Protein AF-A0A357CHX9-F1 (afdb_monomer)

Sequence (121 aa):
DGDDRDAAAASSEDTFRCDSL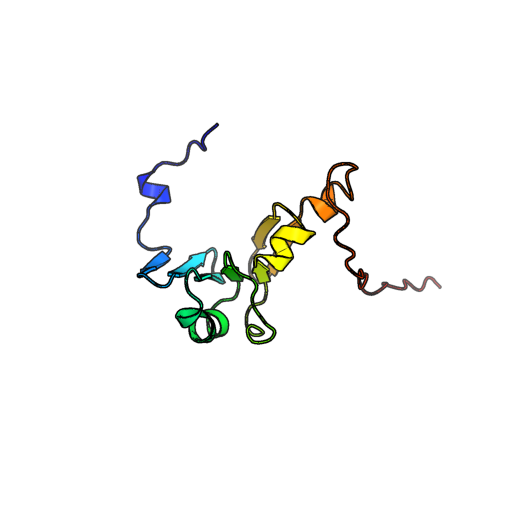GCIGTVKGKTVALIRHPAALEEDCRLADIVIAPFTIGKKCRAARVIVDRRMLKSEGASALYIEGLSIRTETVAAARGRRPWVPDHTIVRTGPPSHSGHVD

Mean predicted aligned error: 9.63 Å

Foldseek 3Di:
DDDPDDPCNVPVVQAWDD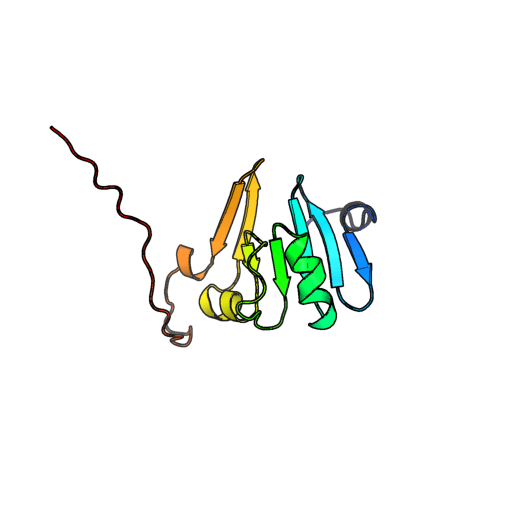DPQWIWGADLRFIEIEGEHPVCQQVSLLRGLEYAYAADDPPRRDNHVYYHYVVCCLQQNDWDWDDDRPDIDIDGCCVVPNDDPPRPPPDDDDPDDDDPPDDDD

Structure (mmCIF, N/CA/C/O backbone):
data_AF-A0A357CHX9-F1
#
_entry.id   AF-A0A357CHX9-F1
#
loop_
_atom_site.group_PDB
_atom_site.id
_atom_site.type_symbol
_atom_site.label_atom_id
_atom_site.label_alt_id
_atom_site.label_comp_id
_atom_site.label_asym_id
_atom_site.label_entity_id
_atom_site.label_seq_id
_atom_site.pdbx_PDB_ins_code
_atom_site.Cartn_x
_atom_site.Cartn_y
_atom_site.Cartn_z
_atom_site.occupancy
_atom_site.B_iso_or_equiv
_atom_site.auth_seq_id
_atom_site.auth_comp_id
_atom_site.auth_asym_id
_atom_site.auth_atom_id
_atom_site.pdbx_PDB_model_num
ATOM 1 N N . ASP A 1 1 ? 16.898 -17.818 11.676 1.00 46.50 1 ASP A N 1
ATOM 2 C CA . ASP A 1 1 ? 16.493 -16.431 11.965 1.00 46.50 1 ASP A CA 1
ATOM 3 C C . ASP A 1 1 ? 14.985 -16.301 11.905 1.00 46.50 1 ASP A C 1
ATOM 5 O O . ASP A 1 1 ? 14.409 -16.252 10.825 1.00 46.50 1 ASP A O 1
ATOM 9 N N . GLY A 1 2 ? 14.356 -16.344 13.076 1.00 69.06 2 GLY A N 1
ATOM 10 C CA . GLY A 1 2 ? 12.935 -16.098 13.293 1.00 69.06 2 GLY A CA 1
ATOM 11 C C . GLY A 1 2 ? 12.804 -15.179 14.503 1.00 69.06 2 GLY A C 1
ATOM 12 O O . GLY A 1 2 ? 13.645 -15.229 15.393 1.00 69.06 2 GLY A O 1
ATOM 13 N N . ASP A 1 3 ? 11.821 -14.294 14.478 1.00 75.25 3 ASP A N 1
ATOM 14 C CA . ASP A 1 3 ? 11.499 -13.395 15.587 1.00 75.25 3 ASP A CA 1
ATOM 15 C C . ASP A 1 3 ? 10.972 -14.202 16.793 1.00 75.25 3 ASP A C 1
ATOM 17 O O . ASP A 1 3 ? 10.223 -15.157 16.588 1.00 75.25 3 ASP A O 1
ATOM 21 N N . ASP A 1 4 ? 11.331 -13.804 18.021 1.00 80.12 4 ASP A N 1
ATOM 22 C CA . ASP A 1 4 ? 10.906 -14.412 19.298 1.00 80.12 4 ASP A CA 1
ATOM 23 C C . ASP A 1 4 ? 9.418 -14.166 19.630 1.00 80.12 4 ASP A C 1
ATOM 25 O O . ASP A 1 4 ? 8.950 -14.466 20.732 1.00 80.12 4 ASP A O 1
ATOM 29 N N . ARG A 1 5 ? 8.649 -13.587 18.701 1.00 76.12 5 ARG A N 1
ATOM 30 C CA . ARG A 1 5 ? 7.208 -13.392 18.869 1.00 76.12 5 ARG A CA 1
ATOM 31 C C . ARG A 1 5 ? 6.485 -14.715 19.112 1.00 76.12 5 ARG A C 1
ATOM 33 O O . ARG A 1 5 ? 6.582 -15.659 18.329 1.00 76.12 5 ARG A O 1
ATOM 40 N N . ASP A 1 6 ? 5.650 -14.711 20.148 1.00 78.00 6 ASP A N 1
ATOM 41 C CA . ASP A 1 6 ? 4.670 -15.763 20.387 1.00 78.00 6 ASP A CA 1
ATOM 42 C C . ASP A 1 6 ? 3.705 -15.873 19.192 1.00 78.00 6 ASP A C 1
ATOM 44 O O . ASP A 1 6 ? 3.152 -14.875 18.716 1.00 78.00 6 ASP A O 1
ATOM 48 N N . ALA A 1 7 ? 3.526 -17.095 18.684 1.00 70.50 7 ALA A N 1
ATOM 49 C CA . ALA A 1 7 ? 2.729 -17.348 17.489 1.00 70.50 7 ALA A CA 1
ATOM 50 C C . ALA A 1 7 ? 1.250 -16.985 17.687 1.00 70.50 7 ALA A C 1
ATOM 52 O O . ALA A 1 7 ? 0.640 -16.460 16.758 1.00 70.50 7 ALA A O 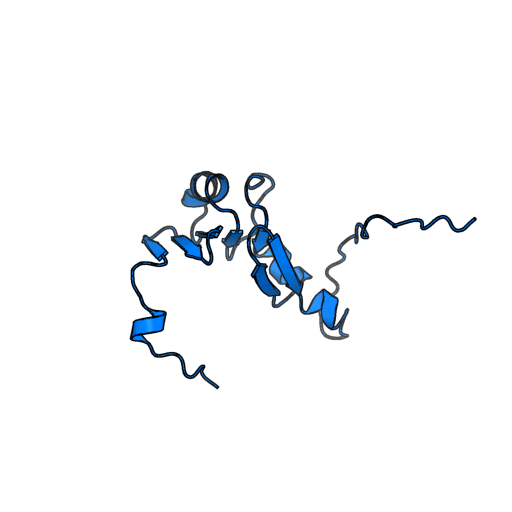1
ATOM 53 N N . ALA A 1 8 ? 0.695 -17.205 18.885 1.00 68.06 8 ALA A N 1
ATOM 54 C CA . ALA A 1 8 ? -0.690 -16.867 19.200 1.00 68.06 8 ALA A CA 1
ATOM 55 C C . ALA A 1 8 ? -0.881 -15.347 19.336 1.00 68.06 8 ALA A C 1
ATOM 57 O O . ALA A 1 8 ? -1.878 -14.800 18.869 1.00 68.06 8 ALA A O 1
ATOM 58 N N . ALA A 1 9 ? 0.105 -14.638 19.890 1.00 67.00 9 ALA A N 1
ATOM 59 C CA . ALA A 1 9 ? 0.119 -13.177 19.908 1.00 67.00 9 ALA A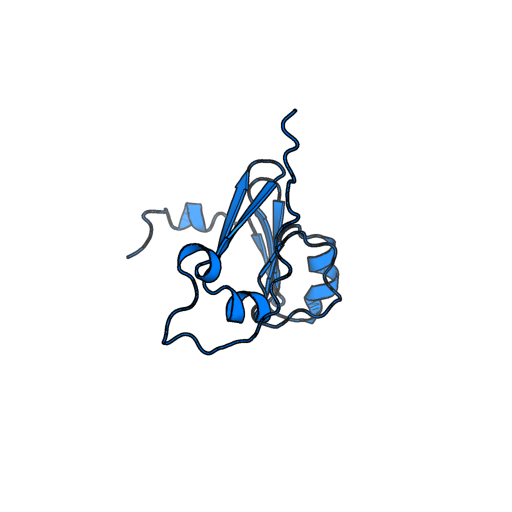 CA 1
ATOM 60 C C . ALA A 1 9 ? 0.235 -12.592 18.486 1.00 67.00 9 ALA A C 1
ATOM 62 O O . ALA A 1 9 ? -0.442 -11.616 18.147 1.00 67.00 9 ALA A O 1
ATOM 63 N N . ALA A 1 10 ? 1.056 -13.209 17.629 1.00 63.69 10 ALA A N 1
ATOM 64 C CA . ALA A 1 10 ? 1.209 -12.825 16.228 1.00 63.69 10 ALA A CA 1
ATOM 65 C C . ALA A 1 10 ? -0.035 -13.136 15.381 1.00 63.69 10 ALA A C 1
ATOM 67 O O . ALA A 1 10 ? -0.292 -12.430 14.406 1.00 63.69 10 ALA A O 1
ATOM 68 N N . SER A 1 11 ? -0.793 -14.171 15.751 1.00 60.34 11 SER A N 1
ATOM 69 C CA . SER A 1 11 ? -2.030 -14.584 15.094 1.00 60.34 11 SER A CA 1
ATOM 70 C C . SER A 1 11 ? -3.283 -14.042 15.773 1.00 60.34 11 SER A C 1
ATOM 72 O O . SER A 1 11 ? -4.354 -14.587 15.515 1.00 60.34 11 SER A O 1
ATOM 74 N N . SER A 1 12 ? -3.180 -13.036 16.652 1.00 60.22 12 SER A N 1
ATOM 75 C CA . SER A 1 12 ? -4.370 -12.464 17.287 1.00 60.22 12 SER A CA 1
ATOM 76 C C . SER A 1 12 ? -5.361 -12.048 16.192 1.00 60.22 12 SER A C 1
ATOM 78 O O . SER A 1 12 ? -5.094 -11.159 15.378 1.00 60.22 12 SER A O 1
ATOM 80 N N . GLU A 1 13 ? -6.478 -12.781 16.128 1.00 56.06 13 GLU A N 1
ATOM 81 C CA . GLU A 1 13 ? -7.446 -12.776 15.019 1.00 56.06 13 GLU A CA 1
ATOM 82 C C . GLU A 1 13 ? -8.105 -11.400 14.805 1.00 56.06 13 GLU A C 1
ATOM 84 O O . GLU A 1 13 ? -8.766 -11.163 13.795 1.00 56.06 13 GLU A O 1
ATOM 89 N N . ASP A 1 14 ? -7.878 -10.465 15.728 1.00 61.56 14 ASP A N 1
ATOM 90 C CA . ASP A 1 14 ? -8.497 -9.145 15.762 1.00 61.56 14 ASP A CA 1
ATOM 91 C C . ASP A 1 14 ? -7.816 -8.099 14.873 1.00 61.56 14 ASP A C 1
ATOM 93 O O . ASP A 1 14 ? -8.405 -7.049 14.610 1.00 61.56 14 ASP A O 1
ATOM 97 N N . THR A 1 15 ? -6.594 -8.338 14.382 1.00 77.31 15 THR A N 1
ATOM 98 C CA . THR A 1 15 ? -5.897 -7.293 13.606 1.00 77.31 15 THR A CA 1
ATOM 99 C C . THR A 1 15 ? -6.335 -7.267 12.142 1.00 77.31 15 THR A C 1
ATOM 101 O O . THR A 1 15 ? -6.446 -6.182 11.573 1.00 77.31 15 THR A O 1
ATOM 104 N N . PHE A 1 16 ? -6.597 -8.428 11.528 1.00 89.69 16 PHE A N 1
ATOM 105 C CA . PHE A 1 16 ? -6.915 -8.550 10.100 1.00 89.69 16 PHE A CA 1
ATOM 106 C C . PHE A 1 16 ? -8.096 -9.489 9.846 1.00 89.69 16 PHE A C 1
ATOM 108 O O . PHE A 1 16 ? -8.139 -10.610 10.340 1.00 89.69 16 PHE A O 1
ATOM 115 N N . ARG A 1 17 ? -9.015 -9.057 8.983 1.00 91.44 17 ARG A N 1
ATOM 116 C CA . ARG A 1 17 ? -10.103 -9.869 8.429 1.00 91.44 17 ARG A CA 1
ATOM 117 C C . ARG A 1 17 ? -9.728 -10.243 7.003 1.00 91.44 17 ARG A C 1
ATOM 119 O O . ARG A 1 17 ? -9.422 -9.358 6.207 1.00 91.44 17 ARG A O 1
ATOM 126 N N . CYS A 1 18 ? -9.723 -11.536 6.699 1.00 93.44 18 CYS A N 1
ATOM 127 C CA . CYS A 1 18 ? -9.269 -12.061 5.415 1.00 93.44 18 CYS A CA 1
ATOM 128 C C . CYS A 1 18 ? -10.357 -12.867 4.707 1.00 93.44 18 CYS A C 1
ATOM 130 O O . CYS A 1 18 ? -11.123 -13.585 5.348 1.00 93.44 18 CYS A O 1
ATOM 132 N N . ASP A 1 19 ? -10.346 -12.806 3.381 1.00 92.62 19 ASP A N 1
ATOM 133 C CA . ASP A 1 19 ? -11.126 -13.652 2.485 1.00 92.62 19 ASP A CA 1
ATOM 134 C C . ASP A 1 19 ? -10.256 -14.146 1.306 1.00 92.62 19 ASP A C 1
ATOM 136 O O . ASP A 1 19 ? -9.022 -14.104 1.345 1.00 92.62 19 ASP A O 1
ATOM 140 N N . SER A 1 20 ? -10.887 -14.660 0.245 1.00 95.31 20 SER A N 1
ATOM 141 C CA . SER A 1 20 ? -10.176 -15.122 -0.954 1.00 95.31 20 SER A CA 1
ATOM 142 C C . SER A 1 20 ? -9.530 -14.001 -1.780 1.00 95.31 20 SER A C 1
ATOM 144 O O . SER A 1 20 ? -8.640 -14.276 -2.585 1.00 95.31 20 SER A O 1
ATOM 146 N N . LEU A 1 21 ? -9.985 -12.755 -1.634 1.00 96.88 21 LEU A N 1
ATOM 147 C CA . LEU A 1 21 ? -9.525 -11.601 -2.406 1.00 96.88 21 LEU A CA 1
ATOM 148 C C . LEU A 1 21 ? -8.397 -10.843 -1.701 1.00 96.88 21 LEU A C 1
ATOM 150 O O . LEU A 1 21 ? -7.530 -10.280 -2.381 1.00 96.88 21 LEU A O 1
ATOM 154 N N . GLY A 1 22 ? -8.368 -10.851 -0.369 1.00 95.44 22 GLY A N 1
ATOM 155 C CA . GLY A 1 22 ? -7.370 -10.120 0.398 1.00 95.44 22 GLY A CA 1
ATOM 156 C C . GLY A 1 22 ? -7.548 -10.191 1.909 1.00 95.44 22 GLY A C 1
ATOM 157 O O . GLY A 1 22 ? -8.236 -11.053 2.447 1.00 95.44 22 GLY A O 1
ATOM 158 N N . CYS A 1 23 ? -6.866 -9.279 2.594 1.00 95.69 23 CYS A N 1
ATOM 159 C CA . CYS A 1 23 ? -7.019 -9.034 4.021 1.00 95.69 23 CYS A CA 1
ATOM 160 C C . CYS A 1 23 ? -7.078 -7.532 4.272 1.00 95.69 23 CYS A C 1
ATOM 162 O O . CYS A 1 23 ? -6.265 -6.797 3.713 1.00 95.69 23 CYS A O 1
ATOM 164 N N . ILE A 1 24 ? -7.943 -7.087 5.174 1.00 95.69 24 ILE A N 1
ATOM 165 C CA . ILE A 1 24 ? -7.988 -5.701 5.643 1.00 95.69 24 ILE A CA 1
ATOM 166 C C . ILE A 1 24 ? -7.958 -5.667 7.167 1.00 95.69 24 ILE A C 1
ATOM 168 O O . ILE A 1 24 ? -8.526 -6.532 7.832 1.00 95.69 24 ILE A O 1
ATOM 172 N N . GLY A 1 25 ? -7.250 -4.698 7.733 1.00 93.81 25 GLY A N 1
ATOM 173 C CA . GLY A 1 25 ? -7.011 -4.649 9.166 1.00 93.81 25 GLY A CA 1
ATOM 174 C C . GLY A 1 25 ? -6.581 -3.284 9.664 1.00 93.81 25 GLY A C 1
ATOM 175 O O . GLY A 1 25 ? -6.257 -2.402 8.872 1.00 93.81 25 GLY 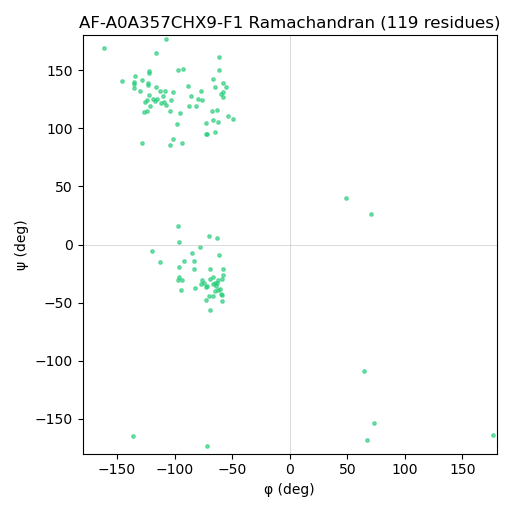A O 1
ATOM 176 N N . THR A 1 26 ? -6.562 -3.110 10.984 1.00 93.19 26 THR A N 1
ATOM 177 C CA . THR A 1 26 ? -6.106 -1.863 11.613 1.00 93.19 26 THR A CA 1
ATOM 178 C C . THR A 1 26 ? -4.802 -2.092 12.358 1.00 93.19 26 THR A C 1
ATOM 180 O O . THR A 1 26 ? -4.747 -2.872 13.301 1.00 93.19 26 THR A O 1
ATOM 183 N N . VAL A 1 27 ? -3.756 -1.354 11.989 1.00 91.31 27 VAL A N 1
ATOM 184 C CA . VAL A 1 27 ? -2.446 -1.401 12.651 1.00 91.31 27 VAL A CA 1
ATOM 185 C C . VAL A 1 27 ? -2.103 -0.010 13.160 1.00 91.31 27 VAL A C 1
ATOM 187 O O . VAL A 1 27 ? -2.002 0.930 12.375 1.00 91.31 27 VAL A O 1
ATOM 190 N N . LYS A 1 28 ? -1.929 0.142 14.480 1.00 91.44 28 LYS A N 1
ATOM 191 C CA . LYS A 1 28 ? -1.609 1.436 15.123 1.00 91.44 28 LYS A CA 1
ATOM 192 C C . LYS A 1 28 ? -2.540 2.582 14.664 1.00 91.44 28 LYS A C 1
ATOM 194 O O . LYS A 1 28 ? -2.096 3.702 14.416 1.00 91.44 28 LYS A O 1
ATOM 199 N N . GLY A 1 29 ? -3.835 2.285 14.507 1.00 92.19 29 GLY A N 1
ATOM 200 C CA . GLY A 1 29 ? -4.846 3.252 14.063 1.00 92.19 29 GLY A CA 1
ATOM 201 C C . GLY A 1 29 ? -4.728 3.674 12.592 1.00 92.19 29 GLY A C 1
ATOM 202 O O . GLY A 1 29 ? -5.098 4.800 12.258 1.00 92.19 29 GLY A O 1
ATOM 203 N N . LYS A 1 30 ? -4.151 2.830 11.729 1.00 94.25 30 LYS A N 1
ATOM 204 C CA . LYS A 1 30 ? -4.171 2.977 10.266 1.00 94.25 30 LYS A CA 1
ATOM 205 C C . LYS A 1 30 ? -4.777 1.743 9.629 1.00 94.25 30 LYS A C 1
ATOM 207 O O . LYS A 1 30 ? -4.451 0.627 10.038 1.00 94.25 30 LYS A O 1
ATOM 212 N N . THR A 1 31 ? -5.605 1.946 8.615 1.00 95.38 31 THR A N 1
ATOM 213 C CA . THR A 1 31 ? -6.195 0.844 7.858 1.00 95.38 31 THR A CA 1
ATOM 214 C C . THR A 1 31 ? -5.176 0.321 6.851 1.00 95.38 31 THR A C 1
ATOM 216 O O . THR A 1 31 ? -4.641 1.079 6.039 1.00 95.38 31 THR A O 1
ATOM 219 N N . VAL A 1 32 ? -4.901 -0.978 6.898 1.00 95.94 32 VAL A N 1
ATOM 220 C CA . VAL A 1 32 ? -3.953 -1.674 6.027 1.00 95.94 32 VAL A CA 1
ATOM 221 C C . VAL A 1 32 ? -4.706 -2.728 5.228 1.00 95.94 32 VAL A C 1
ATOM 223 O O . VAL A 1 32 ? -5.351 -3.592 5.817 1.00 95.94 32 VAL A O 1
ATOM 226 N N . ALA A 1 33 ? -4.591 -2.682 3.903 1.00 97.19 33 ALA A N 1
ATOM 227 C CA . ALA A 1 33 ? -5.154 -3.684 3.007 1.00 97.19 33 ALA A CA 1
ATOM 228 C C . ALA A 1 33 ? -4.050 -4.439 2.258 1.00 97.19 33 ALA A C 1
ATOM 230 O O . ALA A 1 33 ? -3.217 -3.839 1.576 1.00 97.19 33 ALA A O 1
ATOM 231 N N . LEU A 1 34 ? -4.066 -5.767 2.361 1.00 96.88 34 LEU A N 1
ATOM 232 C CA . LEU A 1 34 ? -3.320 -6.682 1.506 1.00 96.88 34 LEU A CA 1
ATOM 233 C C . LEU A 1 34 ? -4.257 -7.208 0.419 1.00 96.88 34 LEU A C 1
ATOM 235 O O . LEU A 1 34 ? -5.048 -8.119 0.654 1.00 96.88 34 LEU A O 1
ATOM 239 N N . ILE A 1 35 ? -4.111 -6.678 -0.787 1.00 96.88 35 ILE A N 1
ATOM 240 C CA . ILE A 1 35 ? -4.958 -7.000 -1.932 1.00 96.88 35 ILE A CA 1
ATOM 241 C C . ILE A 1 35 ? -4.273 -8.094 -2.744 1.00 96.88 35 ILE A C 1
ATOM 243 O O . ILE A 1 35 ? -3.216 -7.874 -3.340 1.00 96.88 35 ILE A O 1
ATOM 247 N N . ARG A 1 36 ? -4.864 -9.290 -2.785 1.00 96.62 36 ARG A N 1
ATOM 248 C CA . ARG A 1 36 ? -4.326 -10.432 -3.544 1.00 96.62 36 ARG A CA 1
ATOM 249 C C . ARG A 1 36 ? -4.973 -10.568 -4.917 1.00 96.62 36 ARG A C 1
ATOM 251 O O . ARG A 1 36 ? -4.310 -11.025 -5.844 1.00 96.62 36 ARG A O 1
ATOM 258 N N . HIS A 1 37 ? -6.220 -10.119 -5.067 1.00 96.12 37 HIS A N 1
ATOM 259 C CA . HIS A 1 37 ? -6.962 -10.169 -6.324 1.00 96.12 37 HIS A CA 1
ATOM 260 C C . HIS A 1 37 ? -7.439 -8.771 -6.774 1.00 96.12 37 HIS A C 1
ATOM 262 O O . HIS A 1 37 ? -7.970 -8.022 -5.954 1.00 96.12 37 HIS A O 1
ATOM 268 N N . PRO A 1 38 ? -7.341 -8.406 -8.072 1.00 93.69 38 PRO A N 1
ATOM 269 C CA . PRO A 1 38 ? -7.754 -7.085 -8.568 1.00 93.69 38 PRO A CA 1
ATOM 270 C C . PRO A 1 38 ? -9.216 -6.704 -8.301 1.00 93.69 38 PRO A C 1
ATOM 272 O O . PRO A 1 38 ? -9.540 -5.520 -8.318 1.00 93.69 38 PRO A O 1
ATOM 275 N N . ALA A 1 39 ? -10.090 -7.685 -8.056 1.00 94.44 39 ALA A N 1
ATOM 276 C CA . ALA A 1 39 ? -11.502 -7.448 -7.745 1.00 94.44 39 ALA A CA 1
ATOM 277 C C . ALA A 1 39 ? -11.715 -6.651 -6.443 1.00 94.44 39 ALA A C 1
ATOM 279 O O . ALA A 1 39 ? -12.657 -5.871 -6.382 1.00 94.44 39 ALA A O 1
ATOM 280 N N . ALA A 1 40 ? -10.827 -6.780 -5.450 1.00 94.06 40 ALA A N 1
ATOM 281 C CA . ALA A 1 40 ? -10.914 -6.024 -4.195 1.00 94.06 40 ALA A CA 1
ATOM 282 C C . ALA A 1 40 ? -10.276 -4.623 -4.282 1.00 94.06 40 ALA A C 1
ATOM 284 O O . ALA A 1 40 ? -10.411 -3.812 -3.371 1.00 94.06 40 ALA A O 1
ATOM 285 N N . LEU A 1 41 ? -9.601 -4.296 -5.395 1.00 93.56 41 LEU A N 1
ATOM 286 C CA . LEU A 1 41 ? -8.791 -3.079 -5.506 1.00 93.56 41 LEU A CA 1
ATOM 287 C C . LEU A 1 41 ? -9.583 -1.791 -5.276 1.00 93.56 41 LEU A C 1
ATOM 289 O O . LEU A 1 41 ? -9.077 -0.867 -4.647 1.00 93.56 41 LEU A O 1
ATOM 293 N N . GLU A 1 42 ? -10.780 -1.693 -5.850 1.00 92.06 42 GLU A N 1
ATOM 294 C CA . GLU A 1 42 ? -11.560 -0.458 -5.774 1.00 92.06 42 GLU A CA 1
ATOM 295 C C . GLU A 1 42 ? -12.088 -0.204 -4.361 1.00 92.06 42 GLU A C 1
ATOM 297 O O . GLU A 1 42 ? -11.997 0.917 -3.864 1.00 92.06 42 GLU A O 1
ATOM 302 N N . GLU A 1 43 ? -12.620 -1.238 -3.717 1.00 91.50 43 GLU A N 1
ATOM 303 C CA . GLU A 1 43 ? -13.174 -1.149 -2.371 1.00 91.50 43 GLU A CA 1
ATOM 304 C C . GLU A 1 43 ? -12.077 -0.912 -1.334 1.00 91.50 43 GLU A C 1
ATOM 306 O O . GLU A 1 43 ? -12.092 0.119 -0.659 1.00 91.50 43 GLU A O 1
ATOM 311 N N . ASP A 1 44 ? -11.076 -1.791 -1.287 1.00 94.38 44 ASP A N 1
ATOM 312 C CA . ASP A 1 44 ? -10.011 -1.732 -0.288 1.00 94.38 44 ASP A CA 1
ATOM 313 C C . ASP A 1 44 ? -9.202 -0.445 -0.400 1.00 94.38 44 ASP A C 1
ATOM 315 O O . ASP A 1 44 ? -8.856 0.170 0.608 1.00 94.38 44 ASP A O 1
ATOM 319 N N . CYS A 1 45 ? -8.929 0.019 -1.624 1.00 93.62 45 CYS A N 1
ATOM 320 C CA . CYS A 1 45 ? -8.174 1.250 -1.790 1.00 93.62 45 CYS A CA 1
ATOM 321 C C . CYS A 1 45 ? -8.916 2.480 -1.257 1.00 93.62 45 CYS A C 1
ATOM 323 O O . CYS A 1 45 ? -8.272 3.413 -0.782 1.00 93.62 45 CYS A O 1
ATOM 325 N N . ARG A 1 46 ? -10.254 2.517 -1.332 1.00 92.38 46 ARG A N 1
ATOM 326 C CA . ARG A 1 46 ? -11.027 3.635 -0.768 1.00 92.38 46 ARG A CA 1
ATOM 327 C C . ARG A 1 46 ? -10.946 3.687 0.755 1.00 92.38 46 ARG A C 1
ATOM 329 O O . ARG A 1 46 ? -11.086 4.770 1.315 1.00 92.38 46 ARG A O 1
ATOM 336 N N . LEU A 1 47 ? -10.752 2.541 1.401 1.00 93.56 47 LEU A N 1
ATOM 337 C CA . LEU A 1 47 ? -10.805 2.398 2.854 1.00 93.56 47 LEU A CA 1
ATOM 338 C C . LEU A 1 47 ? -9.422 2.438 3.513 1.00 93.56 47 LEU A C 1
ATOM 340 O O . LEU A 1 47 ? -9.301 2.850 4.666 1.00 93.56 47 LEU A O 1
ATOM 344 N N . ALA A 1 48 ? -8.386 1.984 2.809 1.00 95.81 48 ALA A N 1
ATOM 345 C CA . ALA A 1 48 ? -7.069 1.773 3.386 1.00 95.81 48 ALA A CA 1
ATOM 346 C C . ALA A 1 48 ? -6.173 3.018 3.338 1.00 95.81 48 ALA A C 1
ATOM 348 O O . ALA A 1 48 ? -6.025 3.664 2.303 1.00 95.81 48 ALA A O 1
ATOM 349 N N . ASP A 1 49 ? -5.475 3.292 4.442 1.00 95.62 49 ASP A N 1
ATOM 350 C CA . ASP A 1 49 ? -4.354 4.235 4.469 1.00 95.62 49 ASP A CA 1
ATOM 351 C C . ASP A 1 49 ? -3.123 3.647 3.759 1.00 95.62 49 ASP A C 1
ATOM 353 O O . ASP A 1 49 ? -2.359 4.377 3.120 1.00 95.62 49 ASP A O 1
ATOM 357 N N . ILE A 1 50 ? -2.922 2.330 3.890 1.00 96.75 50 ILE A N 1
ATOM 358 C CA . ILE A 1 50 ? -1.793 1.579 3.334 1.00 96.75 50 ILE A CA 1
ATOM 359 C C . ILE A 1 50 ? -2.331 0.424 2.492 1.00 96.75 50 ILE A C 1
ATOM 361 O O . ILE A 1 50 ? -3.027 -0.450 3.005 1.00 96.75 50 ILE A O 1
ATOM 365 N N . VAL A 1 51 ? -1.957 0.378 1.215 1.00 97.38 51 VAL A N 1
ATOM 366 C CA . VAL A 1 51 ? -2.308 -0.714 0.298 1.00 97.38 51 VAL A CA 1
ATOM 367 C C . VAL A 1 51 ? -1.060 -1.492 -0.091 1.00 97.38 51 VAL A C 1
ATOM 369 O O . VAL A 1 51 ? -0.059 -0.908 -0.501 1.00 97.38 51 VAL A O 1
ATOM 372 N N . ILE A 1 52 ? -1.136 -2.817 -0.007 1.00 97.31 52 ILE A N 1
ATOM 373 C CA . ILE A 1 52 ? -0.080 -3.750 -0.399 1.00 97.31 52 ILE A CA 1
ATOM 374 C C . ILE A 1 52 ? -0.647 -4.695 -1.459 1.00 97.31 52 ILE A C 1
ATOM 376 O O . ILE A 1 52 ? -1.691 -5.304 -1.238 1.00 97.31 52 ILE A O 1
ATOM 380 N N . ALA A 1 53 ? 0.032 -4.851 -2.597 1.00 96.69 53 ALA A N 1
ATOM 381 C CA . ALA A 1 53 ? -0.395 -5.771 -3.652 1.00 96.69 53 ALA A CA 1
ATOM 382 C C . ALA A 1 53 ? 0.790 -6.418 -4.394 1.00 96.69 53 ALA A C 1
ATOM 384 O O . ALA A 1 53 ? 1.766 -5.742 -4.726 1.00 96.69 53 ALA A O 1
ATOM 385 N N . PRO A 1 54 ? 0.705 -7.715 -4.753 1.00 95.62 54 PRO A N 1
ATOM 386 C CA . PRO A 1 54 ? 1.750 -8.403 -5.514 1.00 95.62 54 PRO A CA 1
ATOM 387 C C . PRO A 1 54 ? 1.720 -8.078 -7.021 1.00 95.62 54 PRO A C 1
ATOM 389 O O . PRO A 1 54 ? 2.574 -8.548 -7.778 1.00 95.62 54 PRO A O 1
ATOM 392 N N . PHE A 1 55 ? 0.753 -7.278 -7.474 1.00 95.50 55 PHE A N 1
ATOM 393 C CA . PHE A 1 55 ? 0.598 -6.809 -8.852 1.00 95.50 55 PHE A CA 1
ATOM 394 C C . PHE A 1 55 ? 0.753 -5.286 -8.931 1.00 95.50 55 PHE A C 1
ATOM 396 O O . PHE A 1 55 ? 0.746 -4.594 -7.919 1.00 95.50 55 PHE A O 1
ATOM 403 N N . THR A 1 56 ? 0.949 -4.751 -10.138 1.00 94.75 56 THR A N 1
ATOM 404 C CA . THR A 1 56 ? 1.046 -3.299 -10.334 1.00 94.75 56 THR A CA 1
ATOM 405 C C . THR A 1 56 ? -0.338 -2.674 -10.270 1.00 94.75 56 THR A C 1
ATOM 407 O O . THR A 1 56 ? -1.226 -3.035 -11.044 1.00 94.75 56 THR A O 1
ATOM 410 N N . ILE A 1 57 ? -0.501 -1.703 -9.381 1.00 92.88 57 ILE A N 1
ATOM 411 C CA . ILE A 1 57 ? -1.728 -0.936 -9.245 1.00 92.88 57 ILE A CA 1
ATOM 412 C C . ILE A 1 57 ? -1.676 0.226 -10.246 1.00 92.88 57 ILE A C 1
ATOM 414 O O . ILE A 1 57 ? -0.702 0.973 -10.353 1.00 92.88 57 ILE A O 1
ATOM 418 N N . GLY A 1 58 ? -2.729 0.356 -11.056 1.00 81.44 58 GLY A N 1
ATOM 419 C CA . GLY A 1 58 ? -2.875 1.476 -11.987 1.00 81.44 58 GLY A CA 1
ATOM 420 C C . GLY A 1 58 ? -3.184 2.797 -11.270 1.00 81.44 58 GLY A C 1
ATOM 421 O O . GLY A 1 58 ? -3.265 2.871 -10.050 1.00 81.44 58 GLY A O 1
ATOM 422 N N . LYS A 1 59 ? -3.480 3.860 -12.028 1.00 75.06 59 LYS A N 1
ATOM 423 C CA . LYS A 1 59 ? -3.818 5.199 -11.487 1.00 75.06 59 LYS A CA 1
ATOM 424 C C . LYS A 1 59 ? -5.110 5.264 -10.635 1.00 75.06 59 LYS A C 1
ATOM 426 O O . LYS A 1 59 ? -5.546 6.362 -10.296 1.00 75.06 59 LYS A O 1
ATOM 431 N N . LYS A 1 60 ? -5.752 4.123 -10.357 1.00 75.06 60 LYS A N 1
ATOM 432 C CA . LYS A 1 60 ? -7.075 4.006 -9.724 1.00 75.06 60 LYS A CA 1
ATOM 433 C C . LYS A 1 60 ? -7.033 4.085 -8.201 1.00 75.06 60 LYS A C 1
ATOM 435 O O . LYS A 1 60 ? -8.041 4.429 -7.601 1.00 75.06 60 LYS A O 1
ATOM 440 N N . CYS A 1 61 ? -5.885 3.811 -7.587 1.00 87.56 61 CYS A N 1
ATOM 441 C CA . CYS A 1 61 ? -5.768 3.827 -6.140 1.00 87.56 61 CYS A CA 1
ATOM 442 C C . CYS A 1 61 ? -5.108 5.125 -5.667 1.00 87.56 61 CYS A C 1
ATOM 444 O O . CYS A 1 61 ? -3.889 5.227 -5.664 1.00 87.56 61 CYS A O 1
ATOM 446 N N . ARG A 1 62 ? -5.909 6.156 -5.374 1.00 81.12 62 ARG A N 1
ATOM 447 C CA . ARG A 1 62 ? -5.409 7.479 -4.939 1.00 81.12 62 ARG A CA 1
ATOM 448 C C . ARG A 1 62 ? -5.759 7.834 -3.498 1.00 81.12 62 ARG A C 1
ATOM 450 O O . ARG A 1 62 ? -5.200 8.787 -2.976 1.00 81.12 62 ARG A O 1
ATOM 457 N N . ALA A 1 63 ? -6.703 7.109 -2.903 1.00 86.75 63 ALA A N 1
ATOM 458 C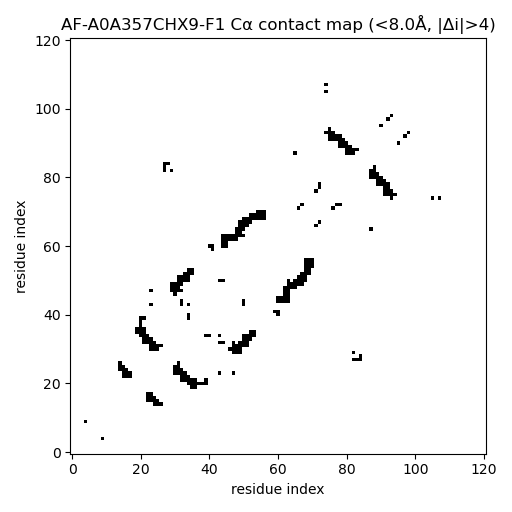 CA . ALA A 1 63 ? -7.136 7.337 -1.529 1.00 86.75 63 ALA A CA 1
ATOM 459 C C . ALA A 1 63 ? -6.092 6.838 -0.513 1.00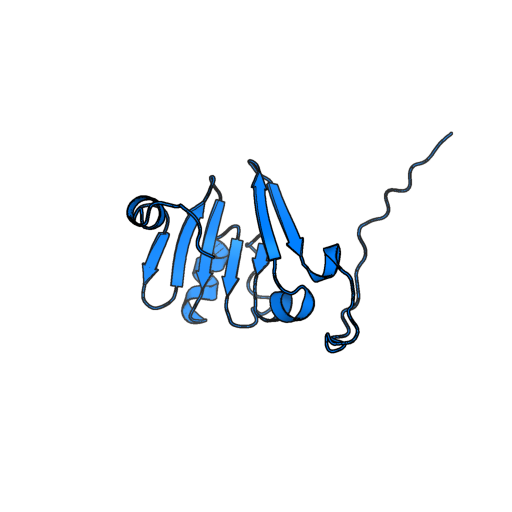 86.75 63 ALA A C 1
ATOM 461 O O . ALA A 1 63 ? -5.887 7.483 0.513 1.00 86.75 63 ALA A O 1
ATOM 462 N N . ALA A 1 64 ? -5.372 5.761 -0.840 1.00 92.25 64 ALA A N 1
ATOM 463 C CA . ALA A 1 64 ? -4.266 5.272 -0.029 1.00 92.25 64 ALA A CA 1
ATOM 464 C C . ALA A 1 64 ? -3.100 6.272 0.021 1.00 92.25 64 ALA A C 1
ATOM 466 O O . ALA A 1 64 ? -2.667 6.807 -1.002 1.00 92.25 64 ALA A O 1
ATOM 467 N N . ARG A 1 65 ? -2.553 6.474 1.223 1.00 92.94 65 ARG A N 1
ATOM 468 C CA . ARG A 1 65 ? -1.387 7.335 1.478 1.00 92.94 65 ARG A CA 1
ATOM 469 C C . ARG A 1 65 ? -0.084 6.656 1.076 1.00 92.94 65 ARG A C 1
ATOM 471 O O . ARG A 1 65 ? 0.845 7.323 0.630 1.00 92.94 65 ARG A O 1
ATOM 478 N N . VAL A 1 66 ? -0.017 5.336 1.247 1.00 94.88 66 VAL A N 1
ATOM 479 C CA . VAL A 1 66 ? 1.134 4.514 0.865 1.00 94.88 66 VAL A CA 1
ATOM 480 C C . VAL A 1 66 ? 0.657 3.327 0.044 1.00 94.88 66 VAL A C 1
ATOM 482 O O . VAL A 1 66 ? -0.274 2.623 0.430 1.00 94.88 66 VAL A O 1
ATOM 485 N N . ILE A 1 67 ? 1.323 3.099 -1.087 1.00 95.94 67 ILE A N 1
ATOM 486 C CA . ILE A 1 67 ? 1.052 1.977 -1.984 1.00 95.94 67 ILE A CA 1
ATOM 487 C C . ILE A 1 67 ? 2.342 1.184 -2.164 1.00 95.94 67 ILE A C 1
ATOM 489 O O . ILE A 1 67 ? 3.309 1.674 -2.746 1.00 95.94 67 ILE A O 1
ATOM 493 N N . VAL A 1 68 ? 2.333 -0.054 -1.682 1.00 96.31 68 VAL A N 1
ATOM 494 C CA . VAL A 1 68 ? 3.396 -1.039 -1.876 1.00 96.31 68 VAL A CA 1
ATOM 495 C C . VAL A 1 68 ? 2.914 -2.039 -2.918 1.00 96.31 68 VAL A C 1
ATOM 497 O O . VAL A 1 68 ? 2.327 -3.072 -2.603 1.00 96.31 68 VAL A O 1
ATOM 500 N N . ASP A 1 69 ? 3.118 -1.698 -4.185 1.00 95.69 69 ASP A N 1
ATOM 501 C CA . ASP A 1 69 ? 2.746 -2.540 -5.316 1.00 95.69 69 ASP A CA 1
ATOM 502 C C . ASP A 1 69 ? 3.982 -3.156 -5.992 1.00 95.69 69 ASP A C 1
ATOM 504 O O . ASP A 1 69 ? 5.136 -2.865 -5.656 1.00 95.69 69 ASP A O 1
ATOM 508 N N . ARG A 1 70 ? 3.762 -3.996 -7.008 1.00 94.38 70 ARG A N 1
ATOM 509 C CA . ARG A 1 70 ? 4.870 -4.615 -7.753 1.00 94.38 70 ARG A CA 1
ATOM 510 C C . ARG A 1 70 ? 5.811 -3.596 -8.406 1.00 94.38 70 ARG A C 1
ATOM 512 O O . ARG A 1 70 ? 6.985 -3.907 -8.602 1.00 94.38 70 ARG A O 1
ATOM 519 N N . ARG A 1 71 ? 5.320 -2.413 -8.791 1.00 92.38 71 ARG A N 1
ATOM 520 C CA . ARG A 1 71 ? 6.159 -1.381 -9.415 1.00 92.38 71 ARG A CA 1
ATOM 521 C C . ARG A 1 71 ? 7.075 -0.752 -8.371 1.00 92.38 71 ARG A C 1
ATOM 523 O O . ARG A 1 71 ? 8.271 -0.682 -8.627 1.00 92.38 71 ARG A O 1
ATOM 530 N N . MET A 1 72 ? 6.523 -0.364 -7.223 1.00 92.06 72 MET A N 1
ATOM 531 C CA . MET A 1 72 ? 7.266 0.191 -6.094 1.00 92.06 72 MET A CA 1
ATOM 532 C C . MET A 1 72 ? 8.324 -0.798 -5.602 1.00 92.06 72 MET A C 1
ATOM 534 O O . MET A 1 72 ? 9.496 -0.449 -5.541 1.00 92.06 72 MET A O 1
ATOM 538 N N . LEU A 1 73 ? 7.965 -2.066 -5.381 1.00 92.62 73 LEU A N 1
ATOM 539 C CA . LEU A 1 73 ? 8.927 -3.081 -4.933 1.00 92.62 73 LEU A CA 1
ATOM 540 C C . LEU A 1 73 ? 10.039 -3.348 -5.956 1.00 92.62 73 LEU A C 1
ATOM 542 O O . LEU A 1 73 ? 11.174 -3.626 -5.572 1.00 92.62 73 LEU A O 1
ATOM 546 N N . LYS A 1 74 ? 9.740 -3.255 -7.259 1.00 90.44 74 LYS A N 1
ATOM 547 C CA . LYS A 1 74 ? 10.750 -3.420 -8.313 1.00 90.44 74 LYS A CA 1
ATOM 548 C C . LYS A 1 74 ? 11.785 -2.294 -8.293 1.00 90.44 74 LYS A C 1
ATOM 550 O O . LYS A 1 74 ? 12.934 -2.559 -8.639 1.00 90.44 74 LYS A O 1
ATOM 555 N N . SER A 1 75 ? 11.385 -1.074 -7.935 1.00 86.56 75 SER A N 1
ATOM 556 C CA . SER A 1 75 ? 12.280 0.084 -7.955 1.00 86.56 75 SER A CA 1
ATOM 557 C C . SER A 1 75 ? 12.955 0.388 -6.628 1.00 86.56 75 SER A C 1
ATOM 559 O O . SER A 1 75 ? 14.124 0.746 -6.578 1.00 86.56 75 SER A O 1
ATOM 561 N N . GLU A 1 76 ? 12.216 0.230 -5.542 1.00 90.12 76 GLU A N 1
ATOM 562 C CA . GLU A 1 76 ? 12.649 0.625 -4.207 1.00 90.12 76 GLU A CA 1
ATOM 563 C C . GLU A 1 76 ? 13.247 -0.546 -3.412 1.00 90.12 76 GLU A C 1
ATOM 565 O O . GLU A 1 76 ? 14.014 -0.353 -2.463 1.00 90.12 76 GLU A O 1
ATOM 570 N N . GLY A 1 77 ? 12.940 -1.778 -3.831 1.00 90.38 77 GLY A N 1
ATOM 571 C CA . GLY A 1 77 ? 13.327 -2.999 -3.139 1.00 90.38 77 GLY A CA 1
ATOM 572 C C . GLY A 1 77 ? 12.528 -3.222 -1.854 1.00 90.38 77 GLY A C 1
ATOM 573 O O . GLY A 1 77 ? 11.385 -2.779 -1.713 1.00 90.38 77 GLY A O 1
ATOM 574 N N . ALA A 1 78 ? 13.133 -3.942 -0.904 1.00 91.81 78 ALA A N 1
ATOM 575 C CA . ALA A 1 78 ? 12.534 -4.134 0.413 1.00 91.81 78 ALA A CA 1
ATOM 576 C C . ALA A 1 78 ? 12.285 -2.776 1.085 1.00 91.81 78 ALA A C 1
ATOM 578 O O . ALA A 1 78 ? 13.107 -1.860 0.983 1.00 91.81 78 ALA A O 1
ATOM 579 N N . SER A 1 79 ? 11.138 -2.661 1.746 1.00 94.06 79 SER A N 1
ATOM 580 C CA . SER A 1 79 ? 10.655 -1.404 2.306 1.00 94.06 79 SER A CA 1
ATOM 581 C C . SER A 1 79 ? 10.128 -1.618 3.718 1.00 94.06 79 SER A C 1
ATOM 583 O O . SER A 1 79 ? 9.435 -2.600 3.980 1.00 94.06 79 SER A O 1
ATOM 585 N N . ALA A 1 80 ? 10.453 -0.693 4.614 1.00 95.50 80 ALA A N 1
ATOM 586 C CA . ALA A 1 80 ? 9.956 -0.644 5.979 1.00 95.50 80 ALA A CA 1
ATOM 587 C C . ALA A 1 80 ? 8.964 0.515 6.119 1.00 95.50 80 ALA A C 1
ATOM 589 O O . ALA A 1 80 ? 9.244 1.637 5.694 1.00 95.50 80 ALA A O 1
ATOM 590 N N . LEU A 1 81 ? 7.804 0.234 6.715 1.00 95.50 81 LEU A N 1
ATOM 591 C CA . LEU A 1 81 ? 6.781 1.231 7.023 1.00 95.50 81 LEU A CA 1
ATOM 592 C C . LEU A 1 81 ? 6.729 1.457 8.532 1.00 95.50 81 LEU A C 1
ATOM 594 O O . LEU A 1 81 ? 6.477 0.530 9.301 1.00 95.50 81 LEU A O 1
ATOM 598 N N . TYR A 1 82 ? 6.928 2.704 8.942 1.00 94.75 82 TYR A N 1
ATOM 599 C CA . TYR A 1 82 ? 6.843 3.145 10.327 1.00 94.75 82 TYR A CA 1
ATOM 600 C C . TYR A 1 82 ? 5.575 3.977 10.507 1.00 94.75 82 TYR A C 1
ATOM 602 O O . TYR A 1 82 ? 5.395 4.994 9.838 1.00 94.75 82 TYR A O 1
ATOM 610 N N . ILE A 1 83 ? 4.688 3.529 11.396 1.00 94.44 83 ILE A N 1
ATOM 611 C CA . ILE A 1 83 ? 3.439 4.223 11.731 1.00 94.44 83 ILE A CA 1
ATOM 612 C C . ILE A 1 83 ? 3.624 4.909 13.086 1.00 94.44 83 ILE A C 1
ATOM 614 O O . ILE A 1 83 ? 3.786 4.233 14.108 1.00 94.44 83 ILE A O 1
ATOM 618 N N . GLU A 1 84 ? 3.594 6.241 13.077 1.00 92.62 84 GLU A N 1
ATOM 619 C CA . GLU A 1 84 ? 3.865 7.114 14.224 1.00 92.62 84 GLU A CA 1
ATOM 620 C C . GLU A 1 84 ? 2.700 8.112 14.377 1.00 92.62 84 GLU A C 1
ATOM 622 O O . GLU A 1 84 ? 2.675 9.206 13.813 1.00 92.62 84 GLU A O 1
ATOM 627 N N . GLY A 1 85 ? 1.659 7.705 15.109 1.00 90.25 85 GLY A N 1
ATOM 628 C CA . GLY A 1 85 ? 0.440 8.504 15.260 1.00 90.25 85 GLY A CA 1
ATOM 629 C C . GLY A 1 85 ? -0.298 8.689 13.930 1.00 90.25 85 GLY A C 1
ATOM 630 O O . GLY A 1 85 ? -0.914 7.756 13.411 1.00 90.25 85 GLY A O 1
ATOM 631 N N . LEU A 1 86 ? -0.282 9.906 13.379 1.00 89.31 86 LEU A N 1
ATOM 632 C CA . LEU A 1 86 ? -0.925 10.226 12.097 1.00 89.31 86 LEU A CA 1
ATOM 633 C C . LEU A 1 86 ? 0.006 10.084 10.885 1.00 89.31 86 LEU A C 1
ATOM 635 O O . LEU A 1 86 ? -0.495 10.064 9.757 1.00 89.31 86 LEU A O 1
ATOM 639 N N . SER A 1 87 ? 1.321 9.979 11.098 1.00 92.56 87 SER A N 1
ATOM 640 C CA . SER A 1 87 ? 2.307 9.887 10.023 1.00 92.56 87 SER A CA 1
ATOM 641 C C . SER A 1 87 ? 2.619 8.434 9.657 1.00 92.56 87 SER A C 1
ATOM 643 O O . SER A 1 87 ? 2.525 7.513 10.474 1.00 92.56 87 SER A O 1
ATOM 645 N N . ILE A 1 88 ? 2.977 8.240 8.387 1.00 95.50 88 ILE A N 1
ATOM 646 C CA . ILE A 1 88 ? 3.510 6.983 7.865 1.00 95.50 88 ILE A CA 1
ATOM 647 C C . ILE A 1 88 ? 4.825 7.328 7.172 1.00 95.50 88 ILE A C 1
ATOM 649 O O . ILE A 1 88 ? 4.828 8.042 6.169 1.00 95.50 88 ILE A O 1
ATOM 653 N N . ARG A 1 89 ? 5.942 6.841 7.711 1.00 95.44 89 ARG A N 1
ATOM 654 C CA . ARG A 1 89 ? 7.276 7.011 7.128 1.00 95.44 89 ARG A CA 1
ATOM 655 C C . ARG A 1 89 ? 7.683 5.727 6.419 1.00 95.44 89 ARG A C 1
ATOM 657 O O . ARG A 1 89 ? 7.562 4.642 6.980 1.00 95.44 89 ARG A O 1
ATOM 664 N N . THR A 1 90 ? 8.161 5.864 5.187 1.00 95.69 90 THR A N 1
ATOM 665 C CA . THR A 1 90 ? 8.642 4.745 4.369 1.00 95.69 90 THR A CA 1
ATOM 666 C C . THR A 1 90 ? 10.150 4.845 4.220 1.00 95.69 90 THR A C 1
ATOM 668 O O . THR A 1 90 ? 10.656 5.884 3.802 1.00 95.69 90 THR A O 1
ATOM 671 N N . GLU A 1 91 ? 10.856 3.763 4.525 1.00 95.19 91 GLU A N 1
ATOM 672 C CA . GLU A 1 91 ? 12.279 3.613 4.230 1.00 95.19 91 GLU A CA 1
ATOM 673 C C . GLU A 1 91 ? 12.480 2.472 3.243 1.00 95.19 91 GLU A C 1
ATOM 675 O O . GLU A 1 91 ? 11.887 1.405 3.395 1.00 95.19 91 GLU A O 1
ATOM 680 N N . THR A 1 92 ? 13.316 2.689 2.229 1.00 94.06 92 THR A N 1
ATOM 681 C CA . THR A 1 92 ? 13.550 1.717 1.156 1.00 94.06 92 THR A CA 1
ATOM 682 C C . THR A 1 92 ? 15.025 1.360 1.072 1.00 94.06 92 THR A C 1
ATOM 684 O O . THR A 1 92 ? 15.907 2.178 1.361 1.00 94.06 92 THR A O 1
ATOM 687 N N . VAL A 1 93 ? 15.325 0.127 0.658 1.00 90.8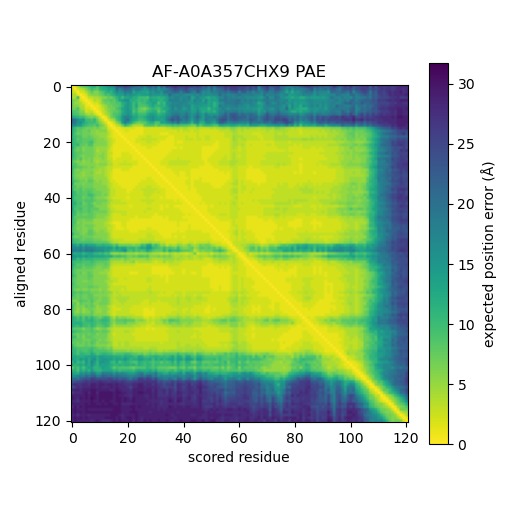1 93 VAL A N 1
ATOM 688 C CA . VAL A 1 93 ? 16.715 -0.296 0.439 1.00 90.81 93 VAL A CA 1
ATOM 689 C C . VAL A 1 93 ? 17.381 0.563 -0.634 1.00 90.81 93 VAL A C 1
ATOM 691 O O . VAL A 1 93 ? 18.552 0.913 -0.476 1.00 90.81 93 VAL A O 1
ATOM 694 N N . ALA A 1 94 ? 16.653 0.934 -1.693 1.00 89.69 94 ALA A N 1
ATOM 695 C CA . ALA A 1 94 ? 17.170 1.818 -2.732 1.00 89.69 94 ALA A CA 1
ATOM 696 C C . ALA A 1 94 ? 17.582 3.190 -2.172 1.00 89.69 94 ALA A C 1
ATOM 698 O O . ALA A 1 94 ? 18.670 3.670 -2.496 1.00 89.69 94 ALA A O 1
ATOM 699 N N . ALA A 1 95 ? 16.781 3.789 -1.284 1.00 88.62 95 ALA A N 1
ATOM 700 C CA . ALA A 1 95 ? 17.116 5.060 -0.644 1.00 88.62 95 ALA A CA 1
ATOM 701 C C . ALA A 1 95 ? 18.321 4.941 0.304 1.00 88.62 95 ALA A C 1
ATOM 703 O O . ALA A 1 95 ? 19.226 5.770 0.260 1.00 88.62 95 ALA A O 1
ATOM 704 N N . ALA A 1 96 ? 18.367 3.894 1.132 1.00 88.69 96 ALA A N 1
ATOM 705 C CA . ALA A 1 96 ? 19.410 3.734 2.147 1.00 88.69 96 ALA A CA 1
ATOM 706 C C . ALA A 1 96 ? 20.766 3.271 1.583 1.00 88.69 96 ALA A C 1
ATOM 708 O O . ALA A 1 96 ? 21.816 3.555 2.157 1.00 88.69 96 ALA A O 1
ATOM 709 N N . ARG A 1 97 ? 20.766 2.491 0.495 1.00 84.31 97 ARG A N 1
ATOM 710 C CA . ARG A 1 97 ? 21.972 1.823 -0.032 1.00 84.31 97 ARG A CA 1
ATOM 711 C C . ARG A 1 97 ? 22.335 2.238 -1.455 1.00 84.31 97 ARG A C 1
ATOM 713 O O . ARG A 1 97 ? 23.384 1.815 -1.939 1.00 84.31 97 ARG A O 1
ATOM 720 N N . GLY A 1 98 ? 21.501 3.043 -2.107 1.00 80.69 98 GLY A N 1
ATOM 721 C CA . GLY A 1 98 ? 21.719 3.518 -3.467 1.00 80.69 98 GLY A CA 1
ATOM 722 C C . GLY A 1 98 ? 21.644 2.417 -4.529 1.00 80.69 98 GLY A C 1
ATOM 723 O O . GLY A 1 98 ? 21.210 1.286 -4.289 1.00 80.69 98 GLY A O 1
ATOM 724 N N . ARG A 1 99 ? 22.084 2.763 -5.743 1.00 76.12 99 ARG A N 1
ATOM 725 C CA . ARG A 1 99 ? 22.111 1.853 -6.894 1.00 76.12 99 ARG A CA 1
ATOM 726 C C . ARG A 1 99 ? 23.342 0.950 -6.825 1.00 76.12 99 ARG A C 1
ATOM 728 O O . ARG A 1 99 ? 24.468 1.434 -6.850 1.00 76.12 99 ARG A O 1
ATOM 735 N N . ARG A 1 100 ? 23.126 -0.365 -6.760 1.00 78.44 100 ARG A N 1
ATOM 736 C CA . ARG A 1 100 ? 24.197 -1.375 -6.706 1.00 78.44 100 ARG A CA 1
ATOM 737 C C . ARG A 1 100 ? 24.484 -1.945 -8.104 1.00 78.44 100 ARG A C 1
ATOM 739 O O . ARG A 1 100 ? 23.540 -2.060 -8.881 1.00 78.44 100 ARG A O 1
ATOM 746 N N . PRO A 1 101 ? 25.722 -2.384 -8.411 1.00 81.94 101 PRO A N 1
ATOM 747 C CA . PRO A 1 101 ? 26.094 -2.874 -9.747 1.00 81.94 101 PRO A CA 1
ATOM 748 C C . PRO A 1 101 ? 25.276 -4.062 -10.276 1.00 81.94 101 PRO A C 1
ATOM 750 O O . PRO A 1 101 ? 25.145 -4.230 -11.481 1.00 81.94 101 PRO A O 1
ATOM 753 N N . TRP A 1 102 ? 24.716 -4.885 -9.387 1.00 81.69 102 TRP A N 1
ATOM 754 C CA . TRP A 1 102 ? 23.894 -6.051 -9.739 1.00 81.69 102 TRP A CA 1
ATOM 755 C C . TRP A 1 102 ? 22.383 -5.776 -9.718 1.00 81.69 102 TRP A C 1
ATOM 757 O O . TRP A 1 102 ? 21.589 -6.691 -9.927 1.00 81.69 102 TRP A O 1
ATOM 767 N N . VAL A 1 103 ? 21.962 -4.541 -9.432 1.00 76.50 103 VAL A N 1
ATOM 768 C CA . VAL A 1 103 ? 20.555 -4.138 -9.527 1.00 76.50 103 VAL A CA 1
ATOM 769 C C . VAL A 1 103 ? 20.305 -3.675 -10.966 1.00 76.50 103 VAL A C 1
ATOM 771 O O . VAL A 1 103 ? 20.946 -2.711 -11.390 1.00 76.50 103 VAL A O 1
ATOM 774 N N . PRO A 1 104 ? 19.400 -4.322 -11.727 1.00 72.06 104 PRO A N 1
ATOM 775 C CA . PRO A 1 104 ? 19.095 -3.909 -13.094 1.00 72.06 104 PRO A CA 1
ATOM 776 C C . PRO A 1 104 ? 18.678 -2.439 -13.135 1.00 72.06 104 PRO A C 1
ATOM 778 O O . PRO A 1 104 ? 17.871 -2.025 -12.299 1.00 72.06 104 PRO A O 1
ATOM 781 N N . ASP A 1 105 ? 19.188 -1.666 -14.098 1.00 68.56 105 ASP A N 1
ATOM 782 C CA . ASP A 1 105 ? 18.783 -0.270 -14.285 1.00 68.56 105 ASP A CA 1
ATOM 783 C C . ASP A 1 105 ? 17.311 -0.208 -14.699 1.00 68.56 105 ASP A C 1
ATOM 785 O O . ASP A 1 105 ? 16.940 -0.407 -15.854 1.00 68.56 105 ASP A O 1
ATOM 789 N N . HIS A 1 106 ? 16.448 0.022 -13.721 1.00 67.88 106 HIS A N 1
ATOM 790 C CA . HIS A 1 106 ? 15.078 0.427 -13.943 1.00 67.88 106 HIS A CA 1
ATOM 791 C C . HIS A 1 106 ? 15.092 1.951 -13.893 1.00 67.88 106 HIS A C 1
ATOM 793 O O . HIS A 1 106 ? 14.926 2.548 -12.836 1.00 67.88 106 HIS A O 1
ATOM 799 N N . THR A 1 107 ? 15.353 2.596 -15.027 1.00 52.72 107 THR A N 1
ATOM 800 C CA . THR A 1 107 ? 15.318 4.058 -15.136 1.00 52.72 107 THR A CA 1
ATOM 801 C C . THR A 1 107 ? 14.014 4.596 -14.541 1.00 52.72 107 THR A C 1
ATOM 803 O O . THR A 1 107 ? 12.942 4.418 -15.124 1.00 52.72 107 THR A O 1
ATOM 806 N N . ILE A 1 108 ? 14.098 5.246 -13.379 1.00 55.75 108 ILE A N 1
ATOM 807 C CA . ILE A 1 108 ? 13.018 6.040 -12.795 1.00 55.75 108 ILE A CA 1
ATOM 808 C C . ILE A 1 108 ? 13.500 7.481 -12.702 1.00 55.75 108 ILE A C 1
ATOM 810 O O . ILE A 1 108 ? 14.525 7.782 -12.091 1.00 55.75 108 ILE A O 1
ATOM 814 N N . VAL A 1 109 ? 12.732 8.374 -13.325 1.00 46.19 109 VAL A N 1
ATOM 815 C CA . VAL A 1 109 ? 12.860 9.822 -13.179 1.00 46.19 109 VAL A CA 1
ATOM 816 C C . VAL A 1 109 ? 12.588 10.160 -11.714 1.00 46.19 109 VAL A C 1
ATOM 818 O O . VAL A 1 109 ? 11.448 10.105 -11.260 1.00 46.19 109 VAL A O 1
ATOM 821 N N . ARG A 1 110 ? 13.636 10.485 -10.953 1.00 52.94 110 ARG A N 1
ATOM 822 C CA . ARG A 1 110 ? 13.492 11.046 -9.606 1.00 52.94 110 ARG A CA 1
ATOM 823 C C . ARG A 1 110 ? 12.866 12.438 -9.730 1.00 52.94 110 ARG A C 1
ATOM 825 O O . ARG A 1 110 ? 13.562 13.376 -10.105 1.00 52.94 110 ARG A O 1
ATOM 832 N N . THR A 1 111 ? 11.596 12.614 -9.370 1.00 44.16 111 THR A N 1
ATOM 833 C CA . THR A 1 111 ? 11.142 13.922 -8.871 1.00 44.16 111 THR A CA 1
ATOM 834 C C . THR A 1 111 ? 11.731 14.073 -7.473 1.00 44.16 111 THR A C 1
ATOM 836 O O . THR A 1 111 ? 11.328 13.366 -6.551 1.00 44.16 111 THR A O 1
ATOM 839 N N . GLY A 1 112 ? 12.775 14.894 -7.349 1.00 45.22 112 GLY A N 1
ATOM 840 C CA . GLY A 1 112 ? 13.426 15.168 -6.069 1.00 45.22 112 GLY A CA 1
ATOM 841 C C . GLY A 1 112 ? 12.473 15.821 -5.055 1.00 45.22 112 GLY A C 1
ATOM 842 O O . GLY A 1 112 ? 11.433 16.352 -5.450 1.00 45.22 112 GLY A O 1
ATOM 843 N N . PRO A 1 113 ?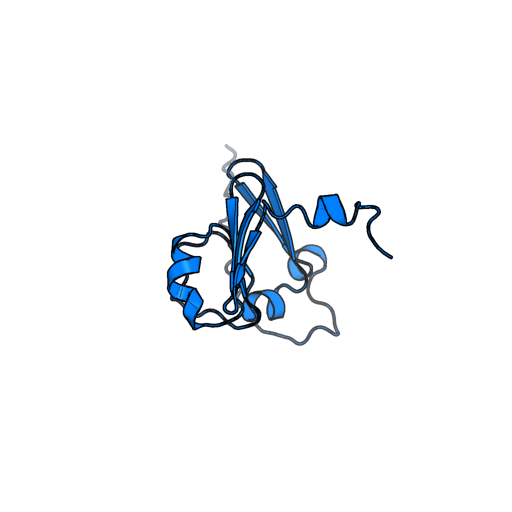 12.805 15.780 -3.753 1.00 43.31 113 PRO A N 1
ATOM 844 C CA . PRO A 1 113 ? 12.039 16.491 -2.732 1.00 43.31 113 PRO A CA 1
ATOM 845 C C . PRO A 1 113 ? 12.061 18.012 -2.996 1.00 43.31 113 PRO A C 1
ATOM 847 O O . PRO A 1 113 ? 13.046 18.504 -3.557 1.00 43.31 113 PRO A O 1
ATOM 850 N N . PRO A 1 114 ? 11.010 18.769 -2.614 1.00 49.50 114 PRO A N 1
ATOM 851 C CA . PRO A 1 114 ? 11.010 20.222 -2.757 1.00 49.50 114 PRO A CA 1
ATOM 852 C C . PRO A 1 114 ? 12.191 20.816 -1.984 1.00 49.50 114 PRO A C 1
ATOM 854 O O . PRO A 1 114 ? 12.393 20.521 -0.806 1.00 49.50 114 PRO A O 1
ATOM 857 N N . SER A 1 115 ? 12.996 21.633 -2.663 1.00 52.66 115 SER A N 1
ATOM 858 C CA . SER A 1 115 ? 14.109 22.345 -2.047 1.00 52.66 115 SER A CA 1
ATOM 859 C C . SER A 1 115 ? 13.572 23.315 -0.997 1.00 52.66 115 SER A C 1
ATOM 861 O O . SER A 1 115 ? 12.892 24.282 -1.341 1.00 52.66 115 SER A O 1
ATOM 863 N N . HIS A 1 116 ? 13.908 23.101 0.273 1.00 45.41 116 HIS A N 1
ATOM 864 C CA . HIS A 1 116 ? 13.841 24.170 1.260 1.00 45.41 116 HIS A CA 1
ATOM 865 C C . HIS A 1 116 ? 14.998 25.132 0.983 1.00 45.41 116 HIS A C 1
ATOM 867 O O . HIS A 1 116 ? 16.132 24.899 1.395 1.00 45.41 116 HIS A O 1
ATOM 873 N N . SER A 1 117 ? 14.723 26.197 0.236 1.00 47.41 117 SER A N 1
ATOM 874 C CA . SER A 1 117 ? 15.603 27.359 0.159 1.00 47.41 117 SER A CA 1
ATOM 875 C C . SER A 1 117 ? 15.510 28.111 1.486 1.00 47.41 117 SER A C 1
ATOM 877 O O . SER A 1 117 ? 14.587 28.896 1.697 1.00 47.41 117 SER A O 1
ATOM 879 N N . GLY A 1 118 ? 16.440 27.823 2.398 1.00 40.34 118 GLY A N 1
ATOM 880 C CA . GLY A 1 118 ? 16.707 28.679 3.547 1.00 40.34 118 GLY A CA 1
ATOM 881 C C . GLY A 1 118 ? 17.304 29.995 3.057 1.00 40.34 118 GLY A C 1
ATOM 882 O O . GLY A 1 118 ? 18.377 30.001 2.458 1.00 40.34 118 GLY A O 1
ATOM 883 N N . HIS A 1 119 ? 16.572 31.084 3.267 1.00 47.16 119 HIS A N 1
ATOM 884 C CA . HIS A 1 119 ? 17.095 32.443 3.217 1.00 47.16 119 HIS A CA 1
ATOM 885 C C . HIS A 1 119 ? 17.852 32.680 4.529 1.00 47.16 119 HIS A C 1
ATOM 887 O O . HIS A 1 119 ? 17.337 32.334 5.593 1.00 47.16 119 HIS A O 1
ATOM 893 N N . VAL A 1 120 ? 19.064 33.214 4.450 1.00 50.81 120 VAL A N 1
ATOM 894 C CA . VAL A 1 120 ? 19.793 33.740 5.607 1.00 50.81 120 VAL A CA 1
ATOM 895 C C . VAL A 1 120 ? 20.132 35.177 5.241 1.00 50.81 120 VAL A C 1
ATOM 897 O O . VAL A 1 120 ? 20.656 35.396 4.146 1.00 50.81 120 VAL A O 1
ATOM 900 N N . ASP A 1 121 ? 19.718 36.095 6.111 1.00 44.81 121 ASP A N 1
ATOM 901 C CA . ASP A 1 121 ? 19.868 37.551 5.991 1.00 44.81 121 ASP A CA 1
ATOM 902 C C . ASP A 1 121 ? 21.326 38.008 5.807 1.00 44.81 121 ASP A C 1
ATOM 904 O O . ASP A 1 121 ? 22.238 37.356 6.375 1.00 44.81 121 ASP A O 1
#

pLDDT: mean 82.76, std 16.66, range [40.34, 97.38]

Radius of gyration: 17.25 Å; Cα contacts (8 Å, |Δi|>4): 163; chains: 1; bounding box: 39×55×36 Å

Solvent-accessible surface area (backbone atoms only — not comparable to full-atom values): 7579 Å² total; per-residue (Å²): 144,76,78,90,69,53,65,68,73,74,57,48,72,84,41,52,55,69,65,95,37,31,33,42,28,58,56,84,87,37,34,39,24,43,42,75,33,80,86,43,47,70,62,47,27,70,68,12,41,32,39,34,30,87,50,70,76,65,94,83,64,70,66,30,79,40,73,47,22,38,58,47,41,71,68,30,44,67,68,50,78,46,78,58,77,91,47,77,48,78,48,34,47,34,76,77,66,48,91,50,97,88,54,79,89,72,89,69,88,78,80,70,79,85,78,82,80,78,84,77,134

Nearest PDB structures (foldseek):
  6lwt-assembly1_A  TM=4.929E-01  e=1.381E+00  Staphylococcus aureus
  5kaj-assembly3_H  TM=4.306E-01  e=1.381E+00  Streptomyces toyocaensis
  5kah-assembly1_B  TM=3.667E-01  e=1.136E+00  Streptomyces toyocaensis
  5kah-assembly1_K  TM=4.329E-01  e=2.322E+00  Streptomyces toyocaensis
  5kah-assembly2_D  TM=3.457E-01  e=3.012E+00  Streptomyces toyocaensis

Secondary structure (DSSP, 8-state):
------HHHHT-TTSEEE-SSEEEEEETTEEEEEE-SGGGHHHHHHH-SEEE-SS---TT--S-SEEE-HHHHHHH-SEEEEEETTEEEEEEHHHHH---TTS--------PPP-------